Protein AF-A0A377DYB0-F1 (afdb_monomer)

Secondary structure (DSSP, 8-state):
------HHHHHHHHHH-TTTHHHHHHHHHHHHHHHHSTTTT-PPP-PPPSSHHHHHHHHHHHHHHTTT-TTSHHHHHHHHHHHHHIIIIITTTEEE-GGG-EEE---HHHHHHHHHHHHTT-SEEEHHHHHHHHHTTT----HHHHHHHHHHHHHTT-EEEETTSSSEEEEE---

Mean predicted aligned error: 12.71 Å

Organism: Escherichia coli (NCBI:txid562)

Structure (mmCIF, N/CA/C/O backbone):
data_AF-A0A377DYB0-F1
#
_entry.id   AF-A0A377DYB0-F1
#
loop_
_atom_site.group_PDB
_atom_site.id
_atom_site.type_symbol
_atom_site.label_atom_id
_atom_site.label_alt_id
_atom_site.label_comp_id
_atom_site.label_asym_id
_atom_site.label_entity_id
_atom_site.label_seq_id
_atom_site.pdbx_PDB_ins_code
_atom_site.Cartn_x
_atom_site.Cartn_y
_atom_site.Cartn_z
_atom_site.occupancy
_atom_site.B_iso_or_equiv
_atom_site.auth_seq_id
_atom_site.auth_comp_id
_atom_site.auth_asym_id
_atom_site.auth_atom_id
_atom_site.pdbx_PDB_model_num
ATOM 1 N N . MET A 1 1 ? -42.514 -1.236 5.124 1.00 39.09 1 MET A N 1
ATOM 2 C CA . MET A 1 1 ? -41.055 -1.064 4.933 1.00 39.09 1 MET A CA 1
ATOM 3 C C . MET A 1 1 ? -40.571 0.051 5.851 1.00 39.09 1 MET A C 1
ATOM 5 O O . MET A 1 1 ? -41.003 1.180 5.664 1.00 39.09 1 MET A O 1
ATOM 9 N N . ARG A 1 2 ? -39.747 -0.238 6.869 1.00 43.75 2 ARG A N 1
ATOM 10 C CA . ARG A 1 2 ? -39.091 0.819 7.663 1.00 43.75 2 ARG A CA 1
ATOM 11 C C . ARG A 1 2 ? -37.989 1.426 6.791 1.00 43.75 2 ARG A C 1
ATOM 13 O O . ARG A 1 2 ? -37.078 0.703 6.405 1.00 43.75 2 ARG A O 1
ATOM 20 N N . LYS A 1 3 ? -38.099 2.708 6.432 1.00 50.19 3 LYS A N 1
ATOM 21 C CA . LYS A 1 3 ? -36.986 3.438 5.808 1.00 50.19 3 LYS A CA 1
ATOM 22 C C . LYS A 1 3 ? -35.858 3.512 6.836 1.00 50.19 3 LYS A C 1
ATOM 24 O O . LYS A 1 3 ? -36.056 4.066 7.912 1.00 50.19 3 LYS A O 1
ATOM 29 N N . SER A 1 4 ? -34.708 2.932 6.518 1.00 51.69 4 SER A N 1
ATOM 30 C CA . SER A 1 4 ? -33.491 3.108 7.306 1.00 51.69 4 SER A CA 1
ATOM 31 C C . SER A 1 4 ? -33.023 4.552 7.130 1.00 51.69 4 SER A C 1
ATOM 33 O O . SER A 1 4 ? -32.601 4.927 6.037 1.00 51.69 4 SER A O 1
ATOM 35 N N . ALA A 1 5 ? -33.164 5.375 8.167 1.00 66.88 5 ALA A N 1
ATOM 36 C CA . ALA A 1 5 ? -32.626 6.731 8.171 1.00 66.88 5 ALA A CA 1
ATOM 37 C C . ALA A 1 5 ? -31.092 6.681 8.239 1.00 66.88 5 ALA A C 1
ATOM 39 O O . ALA A 1 5 ? -30.521 5.816 8.909 1.00 66.88 5 ALA A O 1
ATOM 40 N N . LEU A 1 6 ? -30.420 7.593 7.532 1.00 79.56 6 LEU A N 1
ATOM 41 C CA . LEU A 1 6 ? -28.964 7.708 7.600 1.00 79.56 6 LEU A CA 1
ATOM 42 C C . LEU A 1 6 ? -28.558 8.214 8.989 1.00 79.56 6 LEU A C 1
ATOM 44 O O . LEU A 1 6 ? -29.237 9.054 9.572 1.00 79.56 6 LEU A O 1
ATOM 48 N N . PHE A 1 7 ? -27.424 7.744 9.509 1.00 72.56 7 PHE A N 1
ATOM 49 C CA . PHE A 1 7 ? -26.979 8.064 10.873 1.00 72.56 7 PHE A CA 1
ATOM 50 C C . PHE A 1 7 ? -26.870 9.576 11.147 1.00 72.56 7 PHE A C 1
ATOM 52 O O . PHE A 1 7 ? -27.236 10.041 12.223 1.00 72.56 7 PHE A O 1
ATOM 59 N N . TRP A 1 8 ? -26.439 10.361 10.154 1.00 74.06 8 TRP A N 1
ATOM 60 C CA . TRP A 1 8 ? -26.362 11.820 10.271 1.00 74.06 8 TRP A CA 1
ATOM 61 C C . TRP A 1 8 ? -27.741 12.498 10.3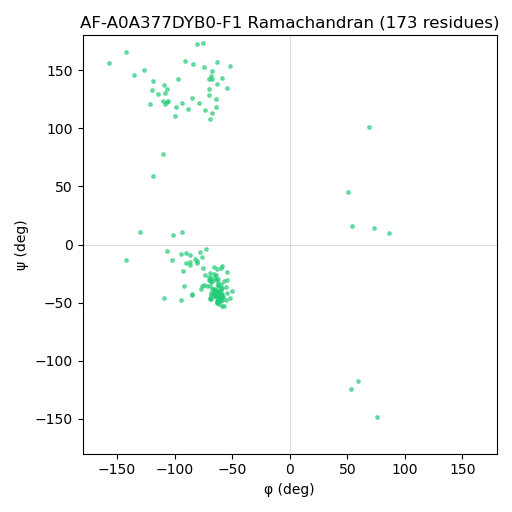09 1.00 74.06 8 TRP A C 1
ATOM 63 O O . TRP A 1 8 ? -27.880 13.527 10.960 1.00 74.06 8 TRP A O 1
ATOM 73 N N . GLN A 1 9 ? -28.757 11.922 9.654 1.00 77.62 9 GLN A N 1
ATOM 74 C CA . GLN A 1 9 ? -30.132 12.436 9.701 1.00 77.62 9 GLN A CA 1
ATOM 75 C C . GLN A 1 9 ? -30.710 12.236 11.098 1.00 77.62 9 GLN A C 1
ATOM 77 O O . GLN A 1 9 ? -31.248 13.169 11.673 1.00 77.62 9 GLN A O 1
ATOM 82 N N . VAL A 1 10 ? -30.474 11.060 11.689 1.00 76.81 10 VAL A N 1
ATOM 83 C CA . VAL A 1 10 ? -30.866 10.772 13.076 1.00 76.81 10 VAL A CA 1
ATOM 84 C C . VAL A 1 10 ? -30.214 11.761 14.046 1.00 76.81 10 VAL A C 1
ATOM 86 O O . VAL A 1 10 ? -30.884 12.270 14.937 1.00 76.81 10 VAL A O 1
ATOM 89 N N . TYR A 1 11 ? -28.930 12.081 13.859 1.00 75.06 11 TYR A N 1
ATOM 90 C CA . TYR A 1 11 ? -28.248 13.082 14.684 1.00 75.06 11 TYR A CA 1
ATOM 91 C C . TYR A 1 11 ? -28.879 14.479 14.559 1.00 75.06 11 TYR A C 1
ATOM 93 O O . TYR A 1 11 ? -29.121 15.136 15.570 1.00 75.06 11 TYR A O 1
ATOM 101 N N . GLN A 1 12 ? -29.182 14.921 13.335 1.00 77.00 12 GLN A N 1
ATOM 102 C CA . GLN A 1 12 ? -29.825 16.217 13.100 1.00 77.00 12 GLN A CA 1
ATOM 103 C C . GLN A 1 12 ? -31.239 16.284 13.680 1.00 77.00 12 GLN A C 1
ATOM 105 O O . GLN A 1 12 ? -31.585 17.277 14.318 1.00 77.00 12 GLN A O 1
ATOM 110 N N . ASP A 1 13 ? -32.020 15.215 13.528 1.00 77.62 13 ASP A N 1
ATOM 111 C CA . ASP A 1 13 ? -33.358 15.119 14.104 1.00 77.62 13 ASP A CA 1
ATOM 112 C C . ASP A 1 13 ? -33.290 15.225 15.636 1.00 77.62 13 ASP A C 1
ATOM 114 O O . ASP A 1 13 ? -34.068 15.956 16.244 1.00 77.62 13 ASP A O 1
ATOM 118 N N . CYS A 1 14 ? -32.309 14.580 16.277 1.00 71.50 14 CYS A N 1
ATOM 119 C CA . CYS A 1 14 ? -32.114 14.672 17.726 1.00 71.50 14 CYS A CA 1
ATOM 120 C C . CYS A 1 14 ? -31.746 16.081 18.217 1.00 71.50 14 CYS A C 1
ATOM 122 O O . CYS A 1 14 ? -32.114 16.435 19.335 1.00 71.50 14 CYS A O 1
ATOM 124 N N . LEU A 1 15 ? -31.057 16.893 17.410 1.00 70.62 15 LEU A N 1
ATOM 125 C CA . LEU A 1 15 ? -30.758 18.291 17.749 1.00 70.62 15 LEU A CA 1
ATOM 126 C C . LEU A 1 15 ? -31.991 19.204 17.631 1.00 70.62 15 LEU A C 1
ATOM 128 O O . LEU A 1 15 ? -32.060 20.222 18.317 1.00 70.62 15 LEU A O 1
ATOM 132 N N . GLY A 1 16 ? -32.964 18.842 16.788 1.00 68.38 16 GLY A N 1
ATOM 133 C CA . GLY A 1 16 ? -34.196 19.609 16.576 1.00 68.38 16 GLY A CA 1
ATOM 134 C C . GLY A 1 16 ? -35.227 19.500 17.707 1.00 68.38 16 GLY A C 1
ATOM 135 O O . GLY A 1 16 ? -36.074 20.381 17.839 1.00 68.38 16 GLY A O 1
ATOM 136 N N . TYR A 1 17 ? -35.151 18.462 18.549 1.00 64.56 17 TYR A N 1
ATOM 137 C CA . TYR A 1 17 ? -36.092 18.215 19.649 1.00 64.56 17 TYR A CA 1
ATOM 138 C C . TYR A 1 17 ? -35.433 18.429 21.025 1.00 64.56 17 TYR A C 1
ATOM 140 O O . TYR A 1 17 ? -35.097 17.473 21.731 1.00 64.56 17 TYR A O 1
ATOM 148 N N . SER A 1 18 ? -35.278 19.695 21.424 1.00 57.69 18 SER A N 1
ATOM 149 C CA . SER A 1 18 ? -34.612 20.121 22.670 1.00 57.69 18 SER A CA 1
ATOM 150 C C . SER A 1 18 ? -35.170 19.489 23.957 1.00 57.69 18 SER A C 1
ATOM 152 O O . SER A 1 18 ? -34.405 19.247 24.888 1.00 57.69 18 SER A O 1
ATOM 154 N N . ASP A 1 19 ? -36.464 19.157 23.999 1.00 60.59 19 ASP A N 1
ATOM 155 C CA . ASP A 1 19 ? -37.141 18.599 25.185 1.00 60.59 19 ASP A CA 1
ATOM 156 C C . ASP A 1 19 ? -36.903 17.084 25.382 1.00 60.59 19 ASP A C 1
ATOM 158 O O . ASP A 1 19 ? -37.141 16.517 26.448 1.00 60.59 19 ASP A O 1
ATOM 162 N N . THR A 1 20 ? -36.382 16.398 24.359 1.00 64.12 20 THR A N 1
ATOM 163 C CA . THR A 1 20 ? -36.102 14.948 24.392 1.00 64.12 20 THR A CA 1
ATOM 164 C C . THR A 1 20 ? -34.621 14.599 24.484 1.00 64.12 20 THR A C 1
ATOM 166 O O . THR A 1 20 ? -34.286 13.428 24.681 1.00 64.12 20 THR A O 1
ATOM 169 N N . SER A 1 21 ? -33.729 15.589 24.412 1.00 67.44 21 SER A N 1
ATOM 170 C CA . SER A 1 21 ? -32.274 15.395 24.354 1.00 67.44 21 SER A CA 1
ATOM 171 C C . SER A 1 21 ? -31.722 14.544 25.501 1.00 67.44 21 SER A C 1
ATOM 173 O O . SER A 1 21 ? -30.926 13.637 25.264 1.00 67.44 21 SER A O 1
ATOM 175 N N . ASN A 1 22 ? -32.201 14.750 26.734 1.00 76.31 22 ASN A N 1
ATOM 176 C CA . ASN A 1 22 ? -31.761 13.969 27.900 1.00 76.31 22 ASN A CA 1
ATOM 177 C C . ASN A 1 22 ? -32.234 12.509 27.857 1.00 76.31 22 ASN A C 1
ATOM 179 O O . ASN A 1 22 ? -31.510 11.603 28.270 1.00 76.31 22 ASN A O 1
ATOM 183 N N . ARG A 1 23 ? -33.440 12.254 27.335 1.00 82.25 23 ARG A N 1
ATOM 184 C CA . ARG A 1 23 ? -33.955 10.889 27.170 1.00 82.25 23 ARG A CA 1
ATOM 185 C C . ARG A 1 23 ? -33.171 10.149 26.091 1.00 82.25 23 ARG A C 1
ATOM 187 O O . ARG A 1 23 ? -32.744 9.024 26.322 1.00 82.25 23 ARG A O 1
ATOM 194 N N . VAL A 1 24 ? -32.948 10.793 24.946 1.00 81.75 24 VAL A N 1
ATOM 195 C CA . VAL A 1 24 ? -32.181 10.220 23.832 1.00 81.75 24 VAL A CA 1
ATOM 196 C C . VAL A 1 24 ? -30.742 9.929 24.255 1.00 81.75 24 VAL A C 1
ATOM 198 O O . VAL A 1 24 ? -30.241 8.845 23.974 1.00 81.75 24 VAL A O 1
ATOM 201 N N . LEU A 1 25 ? -30.099 10.845 24.988 1.00 84.94 25 LEU A N 1
ATOM 202 C CA . LEU A 1 25 ? -28.754 10.636 25.522 1.00 84.94 25 LEU A CA 1
ATOM 203 C C . LEU A 1 25 ? -28.686 9.407 26.438 1.00 84.94 25 LEU A C 1
ATOM 205 O O . LEU A 1 25 ? -27.769 8.597 26.314 1.00 84.94 25 LEU A O 1
ATOM 209 N N . ASN A 1 26 ? -29.663 9.238 27.332 1.00 86.62 26 ASN A N 1
ATOM 210 C CA . ASN A 1 26 ? -29.714 8.083 28.229 1.00 86.62 26 ASN A CA 1
ATOM 211 C C . ASN A 1 26 ? -29.917 6.761 27.477 1.00 86.62 26 ASN A C 1
ATOM 213 O O . ASN A 1 26 ? -29.206 5.796 27.751 1.00 86.62 26 ASN A O 1
ATOM 217 N N . GLU A 1 27 ? -30.834 6.718 26.508 1.00 87.19 27 GLU A N 1
ATOM 218 C CA . GLU A 1 27 ? -31.049 5.540 25.655 1.00 87.19 27 GLU A CA 1
ATOM 219 C C . GLU A 1 27 ? -29.796 5.192 24.841 1.00 87.19 27 GLU A C 1
ATOM 221 O O . GLU A 1 27 ? -29.394 4.030 24.768 1.00 87.19 27 GLU A O 1
ATOM 226 N N . LEU A 1 28 ? -29.128 6.202 24.280 1.00 86.38 28 LEU A N 1
ATOM 227 C CA . LEU A 1 28 ? -27.908 6.021 23.502 1.00 86.38 28 LEU A CA 1
ATOM 228 C C . LEU A 1 28 ? -26.756 5.514 24.376 1.00 86.38 28 LEU A C 1
ATOM 230 O O . LEU A 1 28 ? -26.079 4.559 24.005 1.00 86.38 28 LEU A O 1
ATOM 234 N N . ASN A 1 29 ? -26.579 6.086 25.569 1.00 89.38 29 ASN A N 1
ATOM 235 C CA . ASN A 1 29 ? -25.612 5.601 26.549 1.00 89.38 29 ASN A CA 1
ATOM 236 C C . ASN A 1 29 ? -25.910 4.149 26.955 1.00 89.38 29 ASN A C 1
ATOM 238 O O . ASN A 1 29 ? -24.992 3.336 26.996 1.00 89.38 29 ASN A O 1
ATOM 242 N N . ASN A 1 30 ? -27.172 3.789 27.208 1.00 90.19 30 ASN A N 1
ATOM 243 C CA . ASN A 1 30 ? 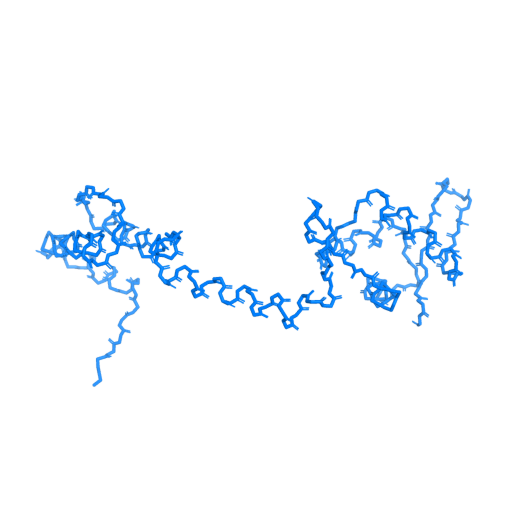-27.560 2.406 27.518 1.00 90.19 30 ASN A CA 1
ATOM 244 C C . ASN A 1 30 ? -27.219 1.447 26.377 1.00 90.19 30 ASN A C 1
ATOM 246 O O . ASN A 1 30 ? -26.660 0.375 26.612 1.00 90.19 30 ASN A O 1
ATOM 250 N N . TYR A 1 31 ? -27.524 1.847 25.143 1.00 89.06 31 TYR A N 1
ATOM 251 C CA . TYR A 1 31 ? -27.177 1.074 23.962 1.00 89.06 31 TYR A CA 1
ATOM 252 C C . TYR A 1 31 ? -25.662 0.893 23.836 1.00 89.06 31 TYR A C 1
ATOM 254 O O . TYR A 1 31 ? -25.214 -0.230 23.632 1.00 89.06 31 TYR A O 1
ATOM 262 N N . ILE A 1 32 ? -24.868 1.956 24.011 1.00 88.50 32 ILE A N 1
ATOM 263 C CA . ILE A 1 32 ? -23.400 1.888 23.947 1.00 88.50 32 ILE A CA 1
ATOM 264 C C . ILE A 1 32 ? -22.855 0.935 25.015 1.00 88.50 32 ILE A C 1
ATOM 266 O O . ILE A 1 32 ? -22.040 0.081 24.684 1.00 88.50 32 ILE A O 1
ATOM 270 N N . GLN A 1 33 ? -23.331 1.023 26.262 1.00 89.38 33 GLN A N 1
ATOM 271 C CA . GLN A 1 33 ? -22.897 0.135 27.350 1.00 89.38 33 GLN A CA 1
ATOM 272 C C . GLN A 1 33 ? -23.221 -1.335 27.056 1.00 89.38 33 GLN A C 1
ATOM 274 O O . GLN A 1 33 ? -22.381 -2.217 27.232 1.00 89.38 33 GLN A O 1
ATOM 279 N N . LYS A 1 34 ? -24.419 -1.608 26.530 1.00 88.56 34 LYS A N 1
ATOM 280 C CA . LYS A 1 34 ? -24.788 -2.956 26.089 1.00 88.56 34 LYS A CA 1
ATOM 281 C C . LYS A 1 34 ? -23.923 -3.423 24.915 1.00 88.56 34 LYS A C 1
ATOM 283 O O . LYS A 1 34 ? -23.463 -4.560 24.907 1.00 88.56 34 LYS A O 1
ATOM 288 N N . PHE A 1 35 ? -23.661 -2.536 23.959 1.00 85.69 35 PHE A N 1
ATOM 289 C CA . PHE A 1 35 ? -22.871 -2.819 22.767 1.00 85.69 35 PHE A CA 1
ATOM 290 C C . PHE A 1 35 ? -21.411 -3.154 23.095 1.00 85.69 35 PHE A C 1
ATOM 292 O O . PHE A 1 35 ? -20.847 -4.046 22.469 1.00 85.69 35 PHE A O 1
ATOM 299 N N . ILE A 1 36 ? -20.792 -2.472 24.067 1.00 86.69 36 ILE A N 1
ATOM 300 C CA . ILE A 1 36 ? -19.405 -2.750 24.480 1.00 86.69 36 ILE A CA 1
ATOM 301 C C . ILE A 1 36 ? -19.278 -3.945 25.429 1.00 86.69 36 ILE A C 1
ATOM 303 O O . ILE A 1 36 ? -18.176 -4.465 25.594 1.00 86.69 36 ILE A O 1
ATOM 307 N N . SER A 1 37 ? -20.385 -4.386 26.032 1.00 83.38 37 SER A N 1
ATOM 308 C CA . SER A 1 37 ? -20.398 -5.447 27.040 1.00 83.38 37 SER A CA 1
ATOM 309 C C . SER A 1 37 ? -19.672 -6.721 26.591 1.00 83.38 37 SER A C 1
ATOM 311 O O . SER A 1 37 ? -19.604 -7.058 25.402 1.00 83.38 37 SER A O 1
ATOM 313 N N . LYS A 1 38 ? -19.170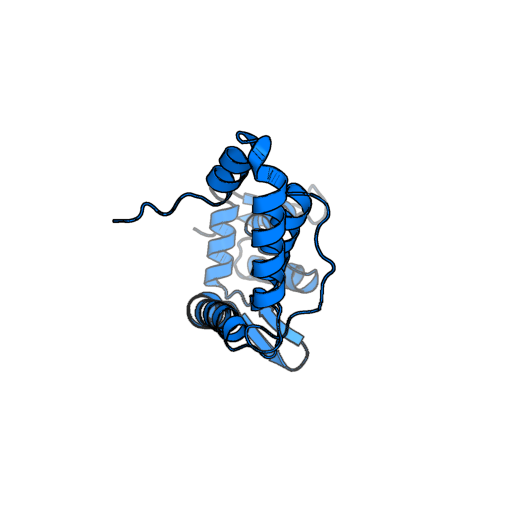 -7.479 27.573 1.00 72.56 38 LYS A N 1
ATOM 314 C CA . LYS A 1 38 ? -18.522 -8.781 27.348 1.00 72.56 38 LYS A CA 1
ATOM 315 C C . LYS A 1 38 ? -19.405 -9.787 26.616 1.00 72.56 38 LYS A C 1
ATOM 317 O O . LYS A 1 38 ? -18.888 -10.616 25.878 1.00 72.56 38 LYS A O 1
ATOM 322 N N . GLU A 1 39 ? -20.715 -9.707 26.820 1.00 71.69 39 GLU A N 1
ATOM 323 C CA . GLU A 1 39 ? -21.689 -10.612 26.208 1.00 71.69 39 GLU A CA 1
ATOM 324 C C . GLU A 1 39 ? -21.861 -10.339 24.711 1.00 71.69 39 GLU A C 1
ATOM 326 O O . GLU A 1 39 ? -22.026 -11.274 23.930 1.00 71.69 39 GLU A O 1
ATOM 331 N N . GLU A 1 40 ? -21.788 -9.072 24.287 1.00 72.25 40 GLU A N 1
ATOM 332 C CA . GLU A 1 40 ? -21.944 -8.724 22.876 1.00 72.25 40 GLU A CA 1
ATOM 333 C C . GLU A 1 40 ? -20.618 -8.616 22.116 1.00 72.25 40 GLU A C 1
ATOM 335 O O . GLU A 1 40 ? -20.524 -9.129 20.991 1.00 72.25 40 GLU A O 1
ATOM 340 N N . ARG A 1 41 ? -19.617 -7.902 22.651 1.00 73.44 41 ARG A N 1
ATOM 341 C CA . ARG A 1 41 ? -18.417 -7.515 21.879 1.00 73.44 41 ARG A CA 1
ATOM 342 C C . ARG A 1 41 ? -17.086 -7.542 22.633 1.00 73.44 41 ARG A C 1
ATOM 344 O O . ARG A 1 41 ? -16.070 -7.492 21.943 1.00 73.44 41 ARG A O 1
ATOM 351 N N . ASP A 1 42 ? -17.071 -7.638 23.967 1.00 79.81 42 ASP A N 1
ATOM 352 C CA . ASP A 1 42 ? -15.835 -7.625 24.788 1.00 79.81 42 ASP A CA 1
ATOM 353 C C . ASP A 1 42 ? -14.926 -6.429 24.435 1.00 79.81 42 ASP A C 1
ATOM 355 O O . ASP A 1 42 ? -13.724 -6.575 24.206 1.00 79.81 42 ASP A O 1
ATOM 359 N N . LEU A 1 43 ? -15.528 -5.239 24.309 1.00 81.69 43 LEU A N 1
ATOM 360 C CA . LEU A 1 43 ? -14.812 -3.994 24.023 1.00 81.69 43 LEU A CA 1
ATOM 361 C C . LEU A 1 43 ? -14.408 -3.291 25.329 1.00 81.69 43 LEU A C 1
ATOM 363 O O . LEU A 1 43 ? -15.024 -3.536 26.367 1.00 81.69 43 LEU A O 1
ATOM 367 N N . PRO A 1 44 ? -13.385 -2.411 25.301 1.00 83.06 44 PRO A N 1
ATOM 368 C CA . PRO A 1 44 ? -12.990 -1.645 26.478 1.00 83.06 44 PRO A CA 1
ATOM 369 C C . PRO A 1 44 ? -14.168 -0.863 27.060 1.00 83.06 44 PRO A C 1
ATOM 371 O O . PRO A 1 44 ? -14.913 -0.212 26.320 1.00 83.06 44 PRO A O 1
ATOM 374 N N . GLU A 1 45 ? -14.309 -0.918 28.384 1.00 82.94 45 GLU A N 1
ATOM 375 C CA . GLU A 1 45 ? -15.304 -0.126 29.099 1.00 82.94 45 GLU A CA 1
ATOM 376 C C . GLU A 1 45 ? -15.077 1.364 28.846 1.00 82.94 45 GLU A C 1
ATOM 378 O O . GLU A 1 45 ? -13.945 1.837 28.712 1.00 82.94 45 GLU A O 1
ATOM 383 N N . ARG A 1 46 ? -16.178 2.105 28.750 1.00 83.31 46 ARG A N 1
ATOM 384 C CA . ARG A 1 46 ? -16.157 3.549 28.551 1.00 83.31 46 ARG A CA 1
ATOM 385 C C . ARG A 1 46 ? -17.153 4.206 29.472 1.00 83.31 46 ARG A C 1
ATOM 387 O O . ARG A 1 46 ? -18.245 3.678 29.681 1.00 83.31 46 ARG A O 1
ATOM 394 N N . ASP A 1 47 ? -16.807 5.399 29.925 1.00 87.44 47 ASP A N 1
ATOM 395 C CA . ASP A 1 47 ? -17.734 6.232 30.668 1.00 87.44 47 ASP A CA 1
ATOM 396 C C . ASP A 1 47 ? -18.933 6.629 29.800 1.00 87.44 47 ASP A C 1
ATOM 398 O O . ASP A 1 47 ? -18.899 6.605 28.562 1.00 87.44 47 ASP A O 1
ATOM 402 N N . ARG A 1 48 ? -20.034 6.968 30.471 1.00 88.12 48 ARG A N 1
ATOM 403 C CA . ARG A 1 48 ? -21.218 7.518 29.811 1.00 88.12 48 ARG A CA 1
ATOM 404 C C . ARG A 1 48 ? -20.917 8.926 29.314 1.00 88.12 48 ARG A C 1
ATOM 406 O O . ARG A 1 48 ? -20.404 9.754 30.063 1.00 88.12 48 ARG A O 1
ATOM 413 N N . ALA A 1 49 ? -21.302 9.208 28.077 1.00 87.75 49 ALA A N 1
ATOM 414 C CA . ALA A 1 49 ? -21.171 10.535 27.504 1.00 87.75 49 ALA A CA 1
ATOM 415 C C . ALA A 1 49 ? -22.106 11.535 28.201 1.00 87.75 49 ALA A C 1
ATOM 417 O O . ALA A 1 49 ? -23.244 11.206 28.553 1.00 87.75 49 ALA A O 1
ATOM 418 N N . THR A 1 50 ? -21.623 12.766 28.373 1.00 86.06 50 THR A N 1
ATOM 419 C CA . THR A 1 50 ? -22.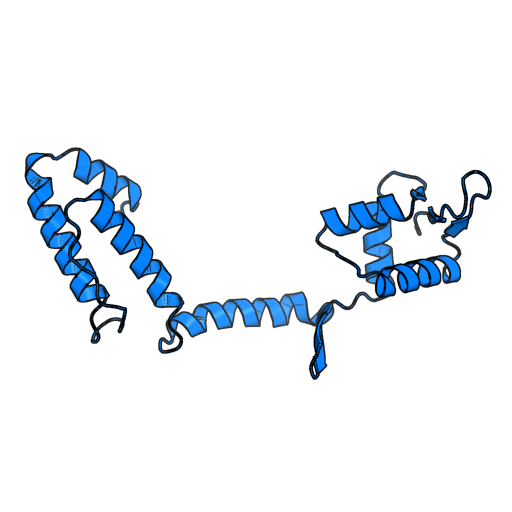332 13.863 29.053 1.00 86.06 50 THR A CA 1
ATOM 420 C C . THR A 1 50 ? -23.246 14.657 28.122 1.00 86.06 50 THR A C 1
ATOM 422 O O . THR A 1 50 ? -24.145 15.352 28.587 1.00 86.06 50 THR A O 1
ATOM 425 N N . ASN A 1 51 ? -23.043 14.545 26.809 1.00 85.94 51 ASN A N 1
ATOM 426 C CA . ASN A 1 51 ? -23.847 15.193 25.781 1.00 85.94 51 ASN A CA 1
ATOM 427 C C . ASN A 1 51 ? -24.041 14.261 24.571 1.00 85.94 51 ASN A C 1
ATOM 429 O O . ASN A 1 51 ? -23.364 13.240 24.427 1.00 85.94 51 ASN A O 1
ATOM 433 N N . LEU A 1 52 ? -24.999 14.610 23.705 1.00 83.50 52 LEU A N 1
ATOM 434 C CA . LEU A 1 52 ? -25.337 13.812 22.523 1.00 83.50 52 LEU A CA 1
ATOM 435 C C . LEU A 1 52 ? -24.166 13.699 21.545 1.00 83.50 52 LEU A C 1
ATOM 437 O O . LEU A 1 52 ? -23.928 12.619 21.018 1.00 83.50 52 LEU A O 1
ATOM 441 N N . GLU A 1 53 ? -23.426 14.779 21.308 1.00 83.88 53 GLU A N 1
ATOM 442 C CA . GLU A 1 53 ? -22.313 14.770 20.358 1.00 83.88 53 GLU A CA 1
ATOM 443 C C . GLU A 1 53 ? -21.253 13.728 20.745 1.00 83.88 53 GLU A C 1
ATOM 445 O O . GLU A 1 53 ? -20.860 12.897 19.921 1.00 83.88 53 GLU A O 1
ATOM 450 N N . ASP A 1 54 ? -20.852 13.712 22.014 1.00 86.75 54 ASP A N 1
ATOM 451 C CA . ASP A 1 54 ? -19.880 12.760 22.544 1.00 86.75 54 ASP A CA 1
ATOM 452 C C . ASP A 1 54 ? -20.417 11.330 22.511 1.00 86.75 54 ASP A C 1
ATOM 454 O O . ASP A 1 54 ? -19.689 10.412 22.136 1.00 86.75 54 ASP A O 1
ATOM 458 N N . ALA A 1 55 ? -21.706 11.132 22.799 1.00 87.00 55 ALA A N 1
ATOM 459 C CA . ALA A 1 55 ? -22.337 9.819 22.712 1.00 87.00 55 ALA A CA 1
ATOM 460 C C . ALA A 1 55 ? -22.327 9.276 21.270 1.00 87.00 55 ALA A C 1
ATOM 462 O O . ALA A 1 55 ? -22.014 8.108 21.037 1.00 87.00 55 ALA A O 1
ATOM 463 N N . PHE A 1 56 ? -22.609 10.125 20.278 1.00 85.12 56 PHE A N 1
ATOM 464 C CA . PHE A 1 56 ? -22.563 9.752 18.862 1.00 85.12 56 PHE A CA 1
ATOM 465 C C . PHE A 1 56 ? -21.130 9.472 18.384 1.00 85.12 56 PHE A C 1
ATOM 467 O O . PHE A 1 56 ? -20.900 8.479 17.685 1.00 85.12 56 PHE A O 1
ATOM 474 N N . LYS A 1 57 ? -20.149 10.290 18.791 1.00 88.50 57 LYS A N 1
ATOM 475 C CA . LYS A 1 57 ? -18.721 10.037 18.519 1.00 88.50 57 LYS A CA 1
ATOM 476 C C . LYS A 1 57 ? -18.262 8.721 19.138 1.00 88.50 57 LYS A C 1
ATOM 478 O O . LYS A 1 57 ? -17.584 7.929 18.483 1.00 88.50 57 LYS A O 1
ATOM 483 N N . GLN A 1 58 ? -18.665 8.464 20.378 1.00 89.06 58 GLN A N 1
ATOM 484 C CA . GLN A 1 58 ? -18.357 7.233 21.090 1.00 89.06 58 GLN A CA 1
ATOM 485 C C . GLN A 1 58 ? -18.969 6.025 20.385 1.00 89.06 58 GLN A C 1
ATOM 487 O O . GLN A 1 58 ? -18.255 5.051 20.161 1.00 89.06 58 GLN A O 1
ATOM 492 N N . LEU A 1 59 ? -20.234 6.106 19.960 1.00 88.81 59 LEU A N 1
ATOM 493 C CA . LEU A 1 59 ? -20.884 5.058 19.177 1.00 88.81 59 LEU A CA 1
ATOM 494 C C . LEU A 1 59 ? -20.122 4.761 17.875 1.00 88.81 59 LEU A C 1
ATOM 496 O O . LEU A 1 59 ? -19.883 3.596 17.559 1.00 88.81 59 LEU A O 1
ATOM 500 N N . LEU A 1 60 ? -19.700 5.792 17.138 1.00 87.25 60 LEU A N 1
ATOM 501 C CA . LEU A 1 60 ? -18.922 5.612 15.909 1.00 87.25 60 LEU A CA 1
ATOM 502 C C . LEU A 1 60 ? -17.573 4.931 16.188 1.00 87.25 60 LEU A C 1
ATOM 504 O O . LEU A 1 60 ? -17.197 3.991 15.491 1.00 87.25 60 LEU A O 1
ATOM 508 N N . SER A 1 61 ? -16.877 5.369 17.238 1.00 88.00 61 SER A N 1
ATOM 509 C CA . SER A 1 61 ? -15.597 4.806 17.681 1.00 88.00 61 SER A CA 1
ATOM 510 C C . SER A 1 61 ? -15.730 3.317 18.011 1.00 88.00 61 SER A C 1
ATOM 512 O O . SER A 1 61 ? -15.032 2.491 17.421 1.00 88.00 61 SER A O 1
ATOM 514 N N . VAL A 1 62 ? -16.685 2.942 18.872 1.00 87.44 62 VAL A N 1
ATOM 515 C CA . VAL A 1 62 ? -16.885 1.532 19.260 1.00 87.44 62 VAL A CA 1
ATOM 516 C C . VAL A 1 62 ? -17.382 0.678 18.087 1.00 87.44 62 VAL A C 1
ATOM 518 O O . VAL A 1 62 ? -17.028 -0.498 17.976 1.00 87.44 62 VAL A O 1
ATOM 521 N N . ALA A 1 63 ? -18.147 1.266 17.159 1.00 85.06 63 ALA A N 1
ATOM 522 C CA . ALA A 1 63 ? -18.601 0.593 15.946 1.00 85.06 63 ALA A CA 1
ATOM 523 C C . ALA A 1 63 ? -17.468 0.314 14.946 1.00 85.06 63 ALA A C 1
ATOM 525 O O . ALA A 1 63 ? -17.587 -0.621 14.156 1.00 85.06 63 ALA A O 1
ATOM 526 N N . VAL A 1 64 ? -16.373 1.072 14.964 1.00 83.19 64 VAL A N 1
ATOM 527 C CA . VAL A 1 64 ? -15.171 0.754 14.177 1.00 83.19 64 VAL A CA 1
ATOM 528 C C . VAL A 1 64 ? -14.284 -0.239 14.935 1.00 83.19 64 VAL A C 1
ATOM 530 O O . VAL A 1 64 ? -13.809 -1.219 14.357 1.00 83.19 64 VAL A O 1
ATOM 533 N N . GLU A 1 65 ? -14.109 -0.044 16.241 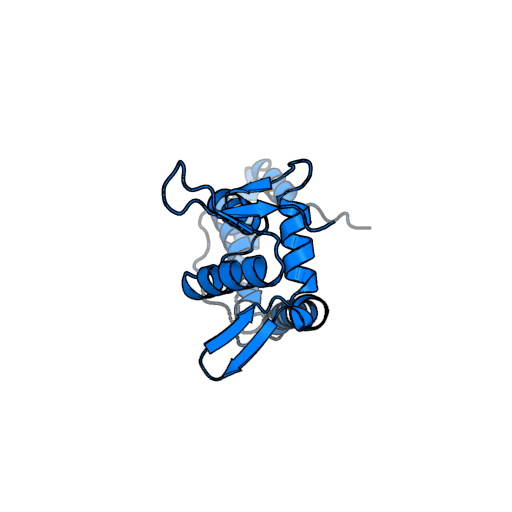1.00 83.50 65 GLU A N 1
ATOM 534 C CA . GLU A 1 65 ? -13.238 -0.869 17.093 1.00 83.50 65 GLU A CA 1
ATOM 535 C C . GLU A 1 65 ? -13.665 -2.336 17.183 1.00 83.50 65 GLU A C 1
ATOM 537 O O . GLU A 1 65 ? -12.805 -3.216 17.268 1.00 83.50 65 GLU A O 1
ATOM 542 N N . GLN A 1 66 ? -14.962 -2.640 17.054 1.00 80.75 66 GLN A N 1
ATOM 543 C CA . GLN A 1 66 ? -15.453 -4.027 17.001 1.00 80.75 66 GLN A CA 1
ATOM 544 C C . GLN A 1 66 ? -14.778 -4.889 15.912 1.00 80.75 66 GLN A C 1
ATOM 546 O O . GLN A 1 66 ? -14.765 -6.118 16.016 1.00 80.75 66 GLN A O 1
ATOM 551 N N . PHE A 1 67 ? -14.228 -4.260 14.865 1.00 75.44 67 PHE A N 1
ATOM 552 C CA . PHE A 1 67 ? -13.528 -4.925 13.762 1.00 75.44 67 PHE A CA 1
ATOM 553 C C . PHE A 1 67 ? -12.005 -4.993 13.950 1.00 75.44 67 PHE A C 1
ATOM 555 O O . PHE A 1 67 ? -11.326 -5.658 13.168 1.00 75.44 67 PHE A O 1
ATOM 562 N N . GLN A 1 68 ? -11.460 -4.315 14.962 1.00 71.12 68 GLN A N 1
ATOM 563 C CA . GLN A 1 68 ? -10.021 -4.265 15.248 1.00 71.12 68 GLN A CA 1
ATOM 564 C C . GLN A 1 68 ? -9.584 -5.347 16.249 1.00 71.12 68 GLN A C 1
ATOM 566 O O . GLN A 1 68 ? -8.417 -5.744 16.276 1.00 71.12 68 GLN A O 1
ATOM 571 N N . GLY A 1 69 ? -10.513 -5.857 17.063 1.00 65.31 69 GLY A N 1
ATOM 572 C CA . GLY A 1 69 ? -10.234 -6.878 18.070 1.00 65.31 69 GLY A CA 1
ATOM 573 C C . GLY A 1 69 ? -9.764 -8.206 17.467 1.00 65.31 69 GLY A C 1
ATOM 574 O O . GLY A 1 69 ? -10.456 -8.826 16.665 1.00 65.31 69 GLY A O 1
ATOM 575 N N . LYS A 1 70 ? -8.603 -8.711 17.909 1.00 57.41 70 LYS A N 1
ATOM 576 C CA . LYS A 1 70 ? -8.048 -10.006 17.451 1.00 57.41 70 LYS A CA 1
ATOM 577 C C . LYS A 1 70 ? -8.919 -11.218 17.814 1.00 57.41 70 LYS A C 1
ATOM 579 O O . LYS A 1 70 ? -8.764 -12.263 17.187 1.00 57.41 70 LYS A O 1
ATOM 584 N N . LYS A 1 71 ? -9.796 -11.076 18.814 1.00 57.97 71 LYS A N 1
ATOM 585 C CA . LYS A 1 71 ? -10.640 -12.144 19.370 1.00 57.97 71 LYS A CA 1
ATOM 586 C C . LYS A 1 71 ? -11.966 -12.351 18.633 1.00 57.97 71 LYS A C 1
ATOM 588 O O . LYS A 1 71 ? -12.607 -13.369 18.857 1.00 57.97 71 LYS A O 1
ATOM 593 N N . THR A 1 72 ? -12.396 -11.417 17.782 1.00 60.22 72 THR A N 1
ATOM 594 C CA . THR A 1 72 ? -13.696 -11.523 17.108 1.00 60.22 72 THR A CA 1
ATOM 595 C C . THR A 1 72 ? -13.539 -12.102 15.701 1.00 60.22 72 THR A C 1
ATOM 597 O O . THR A 1 72 ? -12.613 -11.762 14.960 1.00 60.22 72 THR A O 1
ATOM 600 N N . GLU A 1 73 ? -14.492 -12.937 15.275 1.00 62.69 73 GLU A N 1
ATOM 601 C CA . GLU A 1 73 ? -14.600 -13.398 13.878 1.00 62.69 73 GLU A CA 1
ATOM 602 C C . GLU A 1 73 ? -14.770 -12.226 12.892 1.00 62.69 73 GLU A C 1
ATOM 604 O O . GLU A 1 73 ? -14.480 -12.335 11.704 1.00 62.69 73 GLU A O 1
ATOM 609 N N . ARG A 1 74 ? -15.171 -11.051 13.387 1.00 65.94 74 ARG A N 1
ATOM 610 C CA . ARG A 1 74 ? -15.372 -9.831 12.594 1.00 65.94 74 ARG A CA 1
ATOM 611 C C . ARG A 1 74 ? -14.070 -9.274 12.035 1.00 65.94 74 ARG A C 1
ATOM 613 O O . ARG A 1 74 ? -14.036 -8.874 10.874 1.00 65.94 74 ARG A O 1
ATOM 620 N N . ALA A 1 75 ? -12.979 -9.334 12.799 1.00 65.00 75 ALA A N 1
ATOM 621 C CA . ALA A 1 75 ? -11.654 -9.023 12.267 1.00 65.00 75 ALA A CA 1
ATOM 622 C C . ALA A 1 75 ? -11.229 -10.021 11.172 1.00 65.00 75 ALA A C 1
ATOM 624 O O . ALA A 1 75 ? -10.458 -9.672 10.275 1.00 65.00 75 ALA A O 1
ATOM 625 N N . ALA A 1 76 ? -11.748 -11.257 11.199 1.00 68.50 76 ALA A N 1
ATOM 626 C CA . ALA A 1 76 ? -11.488 -12.240 10.151 1.00 68.50 76 ALA A CA 1
ATOM 627 C C . ALA A 1 76 ? -12.144 -11.863 8.816 1.00 68.50 76 ALA A C 1
ATOM 629 O O . ALA A 1 76 ? -11.575 -12.180 7.777 1.00 68.50 76 ALA A O 1
ATOM 630 N N . VAL A 1 77 ? -13.265 -11.132 8.820 1.00 74.38 77 VAL A N 1
ATOM 631 C CA . VAL A 1 77 ? -13.893 -10.619 7.589 1.00 74.38 77 VAL A CA 1
ATOM 632 C C . VAL A 1 77 ? -12.959 -9.642 6.875 1.00 74.38 77 VAL A C 1
ATOM 634 O O . VAL A 1 77 ? -12.672 -9.832 5.696 1.00 74.38 77 VAL A O 1
ATOM 637 N N . ASN A 1 78 ? -12.403 -8.660 7.593 1.00 73.81 78 ASN A N 1
ATOM 638 C CA . ASN A 1 78 ? -11.427 -7.725 7.019 1.00 73.81 78 ASN A CA 1
ATOM 639 C C . ASN A 1 78 ? -10.191 -8.457 6.489 1.00 73.81 78 ASN A C 1
ATOM 641 O O . ASN A 1 78 ? -9.748 -8.198 5.371 1.00 73.81 78 ASN A O 1
ATOM 645 N N . ARG A 1 79 ? -9.671 -9.427 7.254 1.00 77.00 79 ARG A N 1
ATOM 646 C CA . ARG A 1 79 ? -8.565 -10.277 6.789 1.00 77.00 79 ARG A CA 1
ATOM 647 C C . ARG A 1 79 ? -8.932 -11.059 5.532 1.00 77.00 79 ARG A C 1
ATOM 649 O O . ARG A 1 79 ? -8.099 -11.174 4.648 1.00 77.00 79 ARG A O 1
ATOM 656 N N . LYS A 1 80 ? -10.162 -11.567 5.424 1.00 83.62 80 LYS A N 1
ATOM 657 C CA . LYS A 1 80 ? -10.625 -12.312 4.249 1.00 83.62 80 LYS A CA 1
ATOM 658 C C . LYS A 1 80 ? -10.644 -11.432 3.003 1.00 83.62 80 LYS A C 1
ATOM 660 O O . LYS A 1 80 ? -10.155 -11.870 1.974 1.00 83.62 80 LYS A O 1
ATOM 665 N N . TYR A 1 81 ? -11.125 -10.193 3.110 1.00 82.94 81 TYR A N 1
ATOM 666 C CA . TYR A 1 81 ? -11.072 -9.237 1.999 1.00 82.94 81 TYR A CA 1
ATOM 667 C C . TYR A 1 81 ? -9.641 -8.914 1.572 1.00 82.94 81 TYR A C 1
ATOM 669 O O . TYR A 1 81 ? -9.345 -8.927 0.380 1.00 82.94 81 TYR A O 1
ATOM 677 N N . ILE A 1 82 ? -8.753 -8.656 2.536 1.00 82.69 82 ILE A N 1
ATOM 678 C CA . ILE A 1 82 ? -7.339 -8.382 2.250 1.00 82.69 82 ILE A CA 1
ATOM 679 C C . ILE A 1 82 ? -6.695 -9.596 1.578 1.00 82.69 82 ILE A C 1
ATOM 681 O O . ILE A 1 82 ? -6.068 -9.447 0.538 1.00 82.69 82 ILE A O 1
ATOM 685 N N . ASN A 1 83 ? -6.898 -10.795 2.124 1.00 84.75 83 ASN A N 1
ATOM 686 C CA . ASN A 1 83 ? -6.346 -12.028 1.573 1.00 84.75 83 ASN A CA 1
ATOM 687 C C . ASN A 1 83 ? -6.875 -12.311 0.163 1.00 84.75 83 ASN A C 1
ATOM 689 O O . ASN A 1 83 ? -6.105 -12.728 -0.694 1.00 84.75 83 ASN A O 1
ATOM 693 N N . GLU A 1 84 ? -8.165 -12.073 -0.090 1.00 87.50 84 GLU A N 1
ATOM 694 C CA . GLU A 1 84 ? -8.752 -12.257 -1.417 1.00 87.50 84 GLU A CA 1
ATOM 695 C C . GLU A 1 84 ? -8.110 -11.297 -2.422 1.00 87.50 84 GLU A C 1
ATOM 697 O O . GLU A 1 84 ? -7.620 -11.738 -3.458 1.00 87.50 84 GLU A O 1
ATOM 702 N N . LEU A 1 85 ? -8.016 -10.007 -2.085 1.00 86.38 85 LEU A N 1
ATOM 703 C CA . LEU A 1 85 ? -7.350 -9.005 -2.919 1.00 86.38 85 LEU A CA 1
ATOM 704 C C . LEU A 1 85 ? -5.879 -9.363 -3.169 1.00 86.38 85 LEU A C 1
ATOM 706 O O . LEU A 1 85 ? -5.409 -9.304 -4.305 1.00 86.38 85 LEU A O 1
ATOM 710 N N . GLU A 1 86 ? -5.162 -9.783 -2.128 1.00 84.75 86 GLU A N 1
ATOM 711 C CA . GLU A 1 86 ? -3.784 -10.237 -2.264 1.00 84.75 86 GLU A CA 1
ATOM 712 C C . GLU A 1 86 ? -3.674 -11.452 -3.192 1.00 84.75 86 GLU A C 1
ATOM 714 O O . GLU A 1 86 ? -2.777 -11.480 -4.030 1.00 84.75 86 GLU A O 1
ATOM 719 N N . SER A 1 87 ? -4.589 -12.417 -3.077 1.00 83.50 87 SER A N 1
ATOM 720 C CA . SER A 1 87 ? -4.566 -13.661 -3.854 1.00 83.50 87 SER A CA 1
ATOM 721 C C . SER A 1 87 ? -4.988 -13.485 -5.316 1.00 83.50 87 SER A C 1
ATOM 723 O O . SER A 1 87 ? -4.431 -14.142 -6.195 1.00 83.50 87 SER A O 1
ATOM 725 N N . GLN A 1 88 ? -5.935 -12.589 -5.592 1.00 85.81 88 GLN A N 1
ATOM 726 C CA . GLN A 1 88 ? -6.501 -12.409 -6.930 1.00 85.81 88 GLN A CA 1
ATOM 727 C C . GLN A 1 88 ? -5.759 -11.345 -7.736 1.00 85.81 88 GLN A C 1
ATOM 729 O O . GLN A 1 88 ? -5.622 -11.473 -8.948 1.00 85.81 88 GLN A O 1
ATOM 734 N N . ILE A 1 89 ? -5.291 -10.278 -7.081 1.00 83.12 89 ILE A N 1
ATOM 735 C CA . ILE A 1 89 ? -4.719 -9.109 -7.762 1.00 83.12 89 ILE A CA 1
ATOM 736 C C . ILE A 1 89 ? -3.209 -9.051 -7.548 1.00 83.12 89 ILE A C 1
ATOM 738 O O . ILE A 1 89 ? -2.449 -8.827 -8.491 1.00 83.12 89 ILE A O 1
ATOM 742 N N . CYS A 1 90 ? -2.753 -9.247 -6.311 1.00 83.06 90 CYS A N 1
ATOM 743 C CA . CYS A 1 90 ? -1.362 -8.977 -5.964 1.00 83.06 90 CYS A CA 1
ATOM 744 C C . CYS A 1 90 ? -0.421 -10.171 -6.148 1.00 83.06 90 CYS A C 1
ATOM 746 O O . CYS A 1 90 ? 0.785 -9.945 -6.186 1.00 83.06 90 CYS A O 1
ATOM 748 N N . THR A 1 91 ? -0.919 -11.406 -6.277 1.00 83.19 91 THR A N 1
ATOM 749 C CA . THR A 1 91 ? -0.102 -12.633 -6.434 1.00 83.19 91 THR A CA 1
ATOM 750 C C . THR A 1 91 ? 0.948 -12.495 -7.523 1.00 83.19 91 THR A C 1
ATOM 752 O O . THR A 1 91 ? 2.098 -12.891 -7.362 1.00 83.19 91 THR A O 1
ATOM 755 N N . ASP A 1 92 ? 0.558 -11.853 -8.612 1.00 83.56 92 ASP A N 1
ATOM 756 C CA . ASP A 1 92 ? 1.400 -11.626 -9.766 1.00 83.56 92 ASP A CA 1
ATOM 757 C C . ASP A 1 92 ? 2.529 -10.628 -9.491 1.00 83.56 92 ASP A C 1
ATOM 759 O O . ASP A 1 92 ? 3.604 -10.738 -10.076 1.00 83.56 92 ASP A O 1
ATOM 763 N N . PHE A 1 93 ? 2.301 -9.664 -8.602 1.00 84.44 93 PHE A N 1
ATOM 764 C CA . PHE A 1 93 ? 3.213 -8.567 -8.287 1.00 84.44 93 PHE A CA 1
ATOM 765 C C . PHE A 1 93 ? 3.981 -8.779 -6.984 1.00 84.44 93 PHE A C 1
ATOM 767 O O . PHE A 1 93 ? 4.937 -8.055 -6.734 1.00 84.44 93 PHE A O 1
ATOM 774 N N . ILE A 1 94 ? 3.591 -9.732 -6.139 1.00 87.81 94 ILE A N 1
ATOM 775 C CA . ILE A 1 94 ? 4.175 -9.933 -4.816 1.00 87.81 94 ILE A CA 1
ATOM 776 C C . ILE A 1 94 ? 4.906 -11.265 -4.756 1.00 87.81 94 ILE A C 1
ATOM 778 O O . ILE A 1 94 ? 4.336 -12.323 -4.9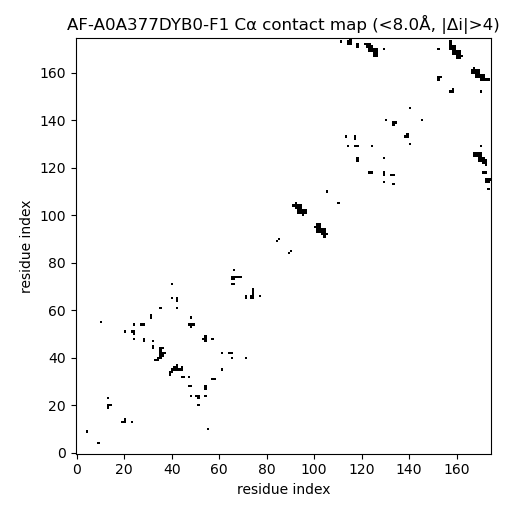99 1.00 87.81 94 ILE A O 1
ATOM 782 N N . GLN A 1 95 ? 6.153 -11.225 -4.293 1.00 86.75 95 GLN A N 1
ATOM 783 C CA . GLN A 1 95 ? 6.912 -12.421 -3.961 1.00 86.75 95 GLN A CA 1
ATOM 784 C C . GLN A 1 95 ? 7.324 -12.419 -2.490 1.00 86.75 95 GLN A C 1
ATOM 786 O O . GLN A 1 95 ? 7.851 -11.436 -1.972 1.00 86.75 95 GLN A O 1
ATOM 791 N N . VAL A 1 96 ? 7.118 -13.547 -1.809 1.00 85.25 96 VAL A N 1
ATOM 792 C CA . VAL A 1 96 ? 7.569 -13.739 -0.426 1.00 85.25 96 VAL A CA 1
ATOM 793 C C . VAL A 1 96 ? 9.067 -14.060 -0.420 1.00 85.25 96 VAL A C 1
ATOM 795 O O . VAL A 1 96 ? 9.505 -15.037 -1.025 1.00 85.25 96 VAL A O 1
ATOM 798 N N . ARG A 1 97 ? 9.865 -13.244 0.276 1.00 84.88 97 ARG A N 1
ATOM 799 C CA . ARG A 1 97 ? 11.330 -13.352 0.378 1.00 84.88 97 ARG A CA 1
ATOM 800 C C . ARG A 1 97 ? 11.773 -13.575 1.828 1.00 84.88 97 ARG A C 1
ATOM 802 O O . ARG A 1 97 ? 12.536 -12.800 2.400 1.00 84.88 97 ARG A O 1
ATOM 809 N N . GLY A 1 98 ? 11.296 -14.664 2.434 1.00 85.69 98 GLY A N 1
ATOM 810 C CA . GLY A 1 98 ? 11.701 -15.087 3.780 1.00 85.69 98 GLY A CA 1
ATOM 811 C C . GLY A 1 98 ? 11.546 -13.971 4.820 1.00 85.69 98 GLY A C 1
ATOM 812 O O . GLY A 1 98 ? 10.469 -13.397 4.963 1.00 85.69 98 GLY A O 1
ATOM 813 N N . ARG A 1 99 ? 12.636 -13.637 5.526 1.00 85.69 99 ARG A N 1
ATOM 814 C CA . ARG A 1 99 ? 12.649 -12.590 6.568 1.00 85.69 99 ARG A CA 1
ATOM 815 C C . ARG A 1 99 ? 12.405 -11.170 6.041 1.00 85.69 99 ARG A C 1
ATOM 817 O O . ARG A 1 99 ? 12.027 -10.316 6.832 1.00 85.69 99 ARG A O 1
ATOM 824 N N . ALA A 1 100 ? 12.593 -10.919 4.744 1.00 80.19 100 ALA A N 1
ATOM 825 C CA . ALA A 1 100 ? 12.308 -9.620 4.129 1.00 80.19 100 ALA A CA 1
ATOM 826 C C . ALA A 1 100 ? 10.805 -9.403 3.864 1.00 80.19 100 ALA A C 1
ATOM 828 O O . ALA A 1 100 ? 10.396 -8.313 3.479 1.00 80.19 100 ALA A O 1
ATOM 829 N N . GLY A 1 101 ? 9.972 -10.429 4.080 1.00 87.19 101 GLY A N 1
ATOM 830 C CA . GLY A 1 101 ? 8.531 -10.339 3.886 1.00 87.19 101 GLY A CA 1
ATOM 831 C C . GLY A 1 101 ? 8.126 -10.356 2.412 1.00 87.19 101 GLY A C 1
ATOM 832 O O . GLY A 1 101 ? 8.746 -11.028 1.587 1.00 87.19 101 GLY A O 1
ATOM 833 N N . LYS A 1 102 ? 7.026 -9.669 2.100 1.00 85.38 102 LYS A N 1
ATOM 834 C CA . LYS A 1 102 ? 6.459 -9.550 0.752 1.00 85.38 102 LYS A CA 1
ATOM 835 C C . LYS A 1 102 ? 7.150 -8.409 0.004 1.00 85.38 102 LYS A C 1
ATOM 837 O O . LYS A 1 102 ? 7.171 -7.288 0.497 1.00 85.38 102 LYS A O 1
ATOM 842 N N . VAL A 1 103 ? 7.684 -8.694 -1.180 1.00 86.62 103 VAL A N 1
ATOM 843 C CA . VAL A 1 103 ? 8.396 -7.727 -2.029 1.00 86.62 103 VAL A CA 1
ATOM 844 C C . VAL A 1 103 ? 7.666 -7.577 -3.359 1.00 86.62 103 VAL A C 1
ATOM 846 O O . VAL A 1 103 ? 7.192 -8.569 -3.915 1.00 86.62 103 VAL A O 1
ATOM 849 N N . LEU A 1 104 ? 7.594 -6.346 -3.867 1.00 86.75 104 LEU A N 1
ATOM 850 C CA . LEU A 1 104 ? 7.079 -6.056 -5.201 1.00 86.75 104 LEU A CA 1
ATOM 851 C C . LEU A 1 104 ? 8.054 -6.569 -6.271 1.00 86.75 104 LEU A C 1
ATOM 853 O O . LEU A 1 104 ? 9.235 -6.231 -6.255 1.00 86.75 104 LEU A O 1
ATOM 857 N N . VAL A 1 105 ? 7.554 -7.344 -7.228 1.00 88.12 105 VAL A N 1
ATOM 858 C CA . VAL A 1 105 ? 8.324 -7.881 -8.350 1.00 88.12 105 VAL A CA 1
ATOM 859 C C . VAL A 1 105 ? 7.707 -7.420 -9.664 1.00 88.12 105 VAL A C 1
ATOM 861 O O . VAL A 1 105 ? 6.552 -7.707 -9.986 1.00 88.12 105 VAL A O 1
ATOM 864 N N . LEU A 1 106 ? 8.518 -6.716 -10.449 1.00 88.12 106 LEU A N 1
ATOM 865 C CA . LEU A 1 106 ? 8.190 -6.299 -11.805 1.00 88.12 106 LEU A CA 1
ATOM 866 C C . LEU A 1 106 ? 8.993 -7.146 -12.787 1.00 88.12 106 LEU A C 1
ATOM 868 O O . LEU A 1 106 ? 10.221 -7.183 -12.725 1.00 88.12 106 LEU A O 1
ATOM 872 N N . ASN A 1 107 ? 8.297 -7.838 -13.688 1.00 87.94 107 ASN A N 1
ATOM 873 C CA . ASN A 1 107 ? 8.939 -8.514 -14.808 1.00 87.94 107 ASN A CA 1
ATOM 874 C C . ASN A 1 107 ? 9.243 -7.508 -15.936 1.00 87.94 107 ASN A C 1
ATOM 876 O O . ASN A 1 107 ? 8.818 -6.351 -15.893 1.00 87.94 107 ASN A O 1
ATOM 880 N N . GLN A 1 108 ? 9.975 -7.967 -16.949 1.00 87.81 108 GLN A N 1
ATOM 881 C CA . GLN A 1 108 ? 10.375 -7.151 -18.093 1.00 87.81 108 GLN A CA 1
ATOM 882 C C . GLN A 1 108 ? 9.177 -6.498 -18.800 1.00 87.81 108 GLN A C 1
ATOM 884 O O . GLN A 1 108 ? 9.193 -5.289 -19.018 1.00 87.81 108 GLN A O 1
ATOM 889 N N . ASP A 1 109 ? 8.119 -7.254 -19.091 1.00 88.06 109 ASP A N 1
ATOM 890 C CA . ASP A 1 109 ? 6.960 -6.738 -19.831 1.00 88.06 109 ASP A CA 1
ATOM 891 C C . ASP A 1 109 ? 6.192 -5.670 -19.046 1.00 88.06 109 ASP A C 1
ATOM 893 O O . ASP A 1 109 ? 5.815 -4.634 -19.594 1.00 88.06 109 ASP A O 1
ATOM 897 N N . ARG A 1 110 ? 6.002 -5.872 -17.736 1.00 89.12 110 ARG A N 1
ATOM 898 C CA . ARG A 1 110 ? 5.355 -4.889 -16.854 1.00 89.12 110 ARG A CA 1
ATOM 899 C C . ARG A 1 110 ? 6.192 -3.634 -16.714 1.00 89.12 110 ARG A C 1
ATOM 901 O O . ARG A 1 110 ? 5.637 -2.539 -16.679 1.00 89.12 110 ARG A O 1
ATOM 908 N N . LEU A 1 111 ? 7.511 -3.790 -16.643 1.00 89.38 111 LEU A N 1
ATOM 909 C CA . LEU A 1 111 ? 8.418 -2.660 -16.575 1.00 89.38 111 LEU A CA 1
ATOM 910 C C . LEU A 1 111 ? 8.316 -1.826 -17.853 1.00 89.38 111 LEU A C 1
ATOM 912 O O . LEU A 1 111 ? 8.071 -0.633 -17.753 1.00 89.38 111 LEU A O 1
ATOM 916 N N . LEU A 1 112 ? 8.371 -2.460 -19.029 1.00 88.69 112 LEU A N 1
ATOM 917 C CA . LEU A 1 112 ? 8.189 -1.795 -20.325 1.00 88.69 112 LEU A CA 1
ATOM 918 C C . LEU A 1 112 ? 6.817 -1.126 -20.460 1.00 88.69 112 LEU A C 1
ATOM 920 O O . LEU A 1 112 ? 6.721 0.003 -20.947 1.00 88.69 112 LEU A O 1
ATOM 924 N N . LEU A 1 113 ? 5.750 -1.790 -20.013 1.00 89.62 113 LEU A N 1
ATOM 925 C CA . LEU A 1 113 ? 4.410 -1.209 -19.986 1.00 89.62 113 LEU A CA 1
ATOM 926 C C . LEU A 1 113 ? 4.382 0.054 -19.116 1.00 89.62 113 LEU A C 1
ATOM 928 O O . LEU A 1 113 ? 3.904 1.096 -19.564 1.00 89.62 113 LEU A O 1
ATOM 932 N N . LEU A 1 114 ? 4.932 -0.015 -17.901 1.00 90.56 114 LEU A N 1
ATOM 933 C CA . LEU A 1 114 ? 5.016 1.117 -16.982 1.00 90.56 114 LEU A CA 1
ATOM 934 C C . LEU A 1 114 ? 5.859 2.260 -17.570 1.00 90.56 114 LEU A C 1
ATOM 936 O O . LEU A 1 114 ? 5.459 3.423 -17.477 1.00 90.56 114 LEU A O 1
ATOM 940 N N . THR A 1 115 ? 6.971 1.948 -18.242 1.00 89.62 115 THR A N 1
ATOM 941 C CA . THR A 1 115 ? 7.781 2.912 -19.001 1.00 89.62 115 THR A CA 1
ATOM 942 C C . THR A 1 115 ? 6.945 3.608 -20.066 1.00 89.62 115 THR A C 1
ATOM 944 O O . THR A 1 115 ? 6.883 4.834 -20.088 1.00 89.62 115 THR A O 1
ATOM 947 N N . ASN A 1 116 ? 6.250 2.851 -20.916 1.00 89.00 116 ASN A N 1
ATOM 948 C CA . ASN A 1 116 ? 5.456 3.395 -22.018 1.00 89.00 116 ASN A CA 1
ATOM 949 C C . ASN A 1 116 ? 4.284 4.251 -21.520 1.00 89.00 116 ASN A C 1
ATOM 951 O O . ASN A 1 116 ? 4.028 5.319 -22.074 1.00 89.00 116 ASN A O 1
ATOM 955 N N . LEU A 1 117 ? 3.612 3.827 -20.446 1.00 89.94 117 LEU A N 1
ATOM 956 C CA . LEU A 1 117 ? 2.550 4.601 -19.793 1.00 89.94 117 LEU A CA 1
ATOM 957 C C . LEU A 1 117 ? 3.063 5.906 -19.177 1.00 89.94 117 LEU A C 1
ATOM 959 O O . LEU A 1 117 ? 2.306 6.871 -19.057 1.00 89.94 117 LEU A O 1
ATOM 963 N N . THR A 1 118 ? 4.327 5.928 -18.760 1.00 91.06 118 THR A N 1
ATOM 964 C CA . THR A 1 118 ? 4.954 7.093 -18.131 1.00 91.06 118 THR A CA 1
ATOM 965 C C . THR A 1 118 ? 5.494 8.071 -19.169 1.00 91.06 118 THR A C 1
ATOM 967 O O . THR A 1 118 ? 5.268 9.272 -19.058 1.00 91.06 118 THR A O 1
ATOM 970 N N . VAL A 1 119 ? 6.146 7.561 -20.216 1.00 88.00 119 VAL A N 1
ATOM 971 C CA . VAL A 1 119 ? 6.604 8.353 -21.365 1.00 88.00 119 VAL A CA 1
ATOM 972 C C . VAL A 1 119 ? 5.409 8.938 -22.126 1.00 88.00 119 VAL A C 1
ATOM 974 O O . VAL A 1 119 ? 5.432 10.106 -22.518 1.00 88.00 119 VAL A O 1
ATOM 977 N N . GLY A 1 120 ? 4.330 8.166 -22.279 1.00 87.12 120 GLY A N 1
ATOM 978 C CA . GLY A 1 120 ? 3.070 8.623 -22.853 1.00 87.12 120 GLY A CA 1
ATOM 979 C C . GLY A 1 120 ? 3.239 9.139 -24.283 1.00 87.12 120 GLY A C 1
ATOM 980 O O . GLY A 1 120 ? 3.602 8.388 -25.187 1.00 87.12 120 GLY A O 1
ATOM 981 N N . LYS A 1 121 ? 2.952 10.432 -24.486 1.00 83.19 121 LYS A N 1
ATOM 982 C CA . LYS A 1 121 ? 3.083 11.119 -25.786 1.00 83.19 121 LYS A CA 1
ATOM 983 C C . LYS A 1 121 ? 4.489 11.679 -26.044 1.00 83.19 121 LYS A C 1
ATOM 985 O O . LYS A 1 121 ? 4.754 12.156 -27.145 1.00 83.19 121 LYS A O 1
ATOM 990 N N . ASN A 1 122 ? 5.374 11.659 -25.048 1.00 83.56 122 ASN A N 1
ATOM 991 C CA . ASN A 1 122 ? 6.731 12.179 -25.189 1.00 83.56 122 ASN A CA 1
ATOM 992 C C . ASN A 1 122 ? 7.595 11.213 -26.015 1.00 83.56 122 ASN A C 1
ATOM 994 O O . ASN A 1 122 ? 7.361 10.008 -26.029 1.00 83.56 122 ASN A O 1
ATOM 998 N N . LYS A 1 123 ? 8.625 11.727 -26.700 1.00 78.94 123 LYS A N 1
ATOM 999 C CA . LYS A 1 123 ? 9.580 10.879 -27.445 1.00 78.94 123 LYS A CA 1
ATOM 1000 C C . LYS A 1 123 ? 10.577 10.172 -26.520 1.00 78.94 123 LYS A C 1
ATOM 1002 O O . LYS A 1 123 ? 10.979 9.041 -26.782 1.00 78.94 123 LYS A O 1
ATOM 1007 N N . LYS A 1 124 ? 10.990 10.856 -25.452 1.00 81.38 124 LYS A N 1
ATOM 1008 C CA . LYS A 1 124 ? 11.896 10.364 -24.411 1.00 81.38 124 LYS A CA 1
ATOM 1009 C C . LYS A 1 124 ? 11.692 11.157 -23.124 1.00 81.38 124 LYS A C 1
ATOM 1011 O O . LYS A 1 124 ? 11.231 12.295 -23.186 1.00 81.38 124 LYS A O 1
ATOM 1016 N N . LEU A 1 125 ? 12.052 10.563 -21.994 1.00 85.25 125 LEU A N 1
ATOM 1017 C CA . LEU A 1 125 ? 12.097 11.222 -20.686 1.00 85.25 125 LEU A CA 1
ATOM 1018 C C . LEU A 1 125 ? 13.473 11.028 -20.059 1.00 85.25 125 LEU A C 1
ATOM 1020 O O . LEU A 1 125 ? 14.124 10.009 -20.296 1.00 85.25 125 LEU A O 1
ATOM 1024 N N . ARG A 1 126 ? 13.920 11.980 -19.236 1.00 85.69 126 ARG A N 1
ATOM 1025 C CA . ARG A 1 126 ? 15.093 11.752 -18.381 1.00 85.69 126 ARG A CA 1
ATOM 1026 C C . ARG A 1 126 ? 14.744 10.707 -17.319 1.00 85.69 126 ARG A C 1
ATOM 1028 O O . ARG A 1 126 ? 13.610 10.664 -16.848 1.00 85.69 126 ARG A O 1
ATOM 1035 N N . LEU A 1 127 ? 15.721 9.919 -16.870 1.00 85.62 127 LEU A N 1
ATOM 1036 C CA . LEU A 1 127 ? 15.507 8.862 -15.870 1.00 85.62 127 LEU A CA 1
ATOM 1037 C C . LEU A 1 127 ? 14.786 9.378 -14.616 1.00 85.62 127 LEU A C 1
ATOM 1039 O O . LEU A 1 127 ? 13.820 8.778 -14.168 1.00 85.62 127 LEU A O 1
ATOM 1043 N N . HIS A 1 128 ? 15.203 10.524 -14.081 1.00 87.31 128 HIS A N 1
ATOM 1044 C CA . HIS A 1 128 ? 14.568 11.114 -12.900 1.00 87.31 128 HIS A CA 1
ATOM 1045 C C . HIS A 1 128 ? 13.110 11.580 -13.132 1.00 87.31 128 HIS A C 1
ATOM 1047 O O . HIS A 1 128 ? 12.324 11.635 -12.190 1.00 87.31 128 HIS A O 1
ATOM 1053 N N . GLU A 1 129 ? 12.715 11.912 -14.366 1.00 89.06 129 GLU A N 1
ATOM 1054 C CA . GLU A 1 129 ? 11.314 12.210 -14.717 1.00 89.06 129 GLU A CA 1
ATOM 1055 C C . GLU A 1 129 ? 10.507 10.921 -14.846 1.00 89.06 129 GLU A C 1
ATOM 1057 O O . GLU A 1 129 ? 9.360 10.859 -14.410 1.00 89.06 129 GLU A O 1
ATOM 1062 N N . LEU A 1 130 ? 11.129 9.877 -15.398 1.00 90.31 130 LEU A N 1
ATOM 1063 C CA . LEU A 1 130 ? 10.542 8.549 -15.484 1.00 90.31 130 LEU A CA 1
ATOM 1064 C C . LEU A 1 130 ? 10.261 7.978 -14.086 1.00 90.31 130 LEU A C 1
ATOM 1066 O O . LEU A 1 130 ? 9.152 7.518 -13.834 1.00 90.31 130 LEU A O 1
ATOM 1070 N N . LEU A 1 131 ? 11.226 8.077 -13.166 1.00 91.06 131 LEU A N 1
ATOM 1071 C CA . LEU A 1 131 ? 11.065 7.657 -11.771 1.00 91.06 131 LEU A CA 1
ATOM 1072 C C . LEU A 1 131 ? 9.941 8.435 -11.078 1.00 91.06 131 LEU A C 1
ATOM 1074 O O . LEU A 1 131 ? 9.058 7.824 -10.487 1.00 91.06 131 LEU A O 1
ATOM 1078 N N . ARG A 1 132 ? 9.883 9.763 -11.242 1.00 92.06 132 ARG A N 1
ATOM 1079 C CA . ARG A 1 132 ? 8.760 10.561 -10.714 1.00 92.06 132 ARG A CA 1
ATOM 1080 C C . ARG A 1 132 ? 7.410 10.124 -11.283 1.00 92.06 132 ARG A C 1
ATOM 1082 O O . ARG A 1 132 ? 6.409 10.102 -10.574 1.00 92.06 132 ARG A O 1
ATOM 1089 N N . GLY A 1 133 ? 7.363 9.750 -12.557 1.00 92.81 133 GLY A N 1
ATOM 1090 C CA . GLY A 1 133 ? 6.147 9.225 -13.167 1.00 92.81 133 GLY A CA 1
ATOM 1091 C C . GLY A 1 133 ? 5.752 7.829 -12.668 1.00 92.81 133 GLY A C 1
ATOM 1092 O O . GLY A 1 133 ? 4.556 7.523 -12.628 1.00 92.81 133 GLY A O 1
ATOM 1093 N N . PHE A 1 134 ? 6.721 7.011 -12.245 1.00 93.25 134 PHE A N 1
ATOM 1094 C CA . PHE A 1 134 ? 6.479 5.733 -11.568 1.00 93.25 134 PHE A CA 1
ATOM 1095 C C . PHE A 1 134 ? 5.891 5.975 -10.172 1.00 93.25 134 PHE A C 1
ATOM 1097 O O . PHE A 1 134 ? 4.856 5.396 -9.840 1.00 93.25 134 PHE A O 1
ATOM 1104 N N . GLU A 1 135 ? 6.464 6.905 -9.406 1.00 93.56 135 GLU A N 1
ATOM 1105 C CA . GLU A 1 135 ? 5.987 7.274 -8.065 1.00 93.56 135 GLU A CA 1
ATOM 1106 C C . GLU A 1 135 ? 4.549 7.806 -8.091 1.00 93.56 135 GLU A C 1
ATOM 1108 O O . GLU A 1 135 ? 3.718 7.389 -7.288 1.00 93.56 135 GLU A O 1
ATOM 1113 N N . GLN A 1 136 ? 4.205 8.650 -9.071 1.00 93.25 136 GLN A N 1
ATOM 1114 C CA . GLN A 1 136 ? 2.828 9.128 -9.279 1.00 93.25 136 GLN A CA 1
ATOM 1115 C C . GLN A 1 136 ? 1.819 7.998 -9.544 1.00 93.25 136 GLN A C 1
ATOM 1117 O O . GLN A 1 136 ? 0.617 8.192 -9.378 1.00 93.25 136 GLN A O 1
ATOM 1122 N N . ARG A 1 137 ? 2.296 6.825 -9.970 1.00 90.00 137 ARG A N 1
ATOM 1123 C CA . ARG A 1 137 ? 1.496 5.615 -10.213 1.00 90.00 13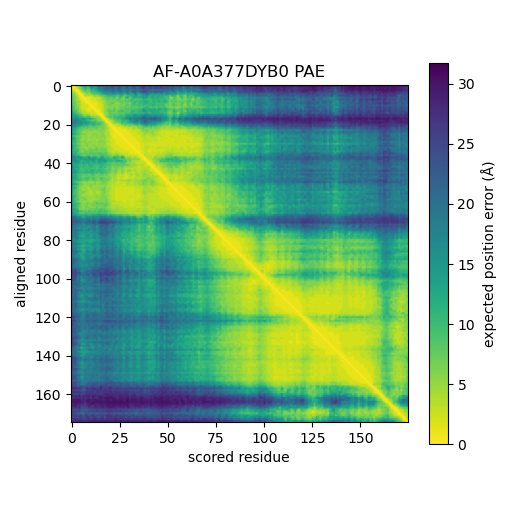7 ARG A CA 1
ATOM 1124 C C . ARG A 1 137 ? 1.608 4.602 -9.067 1.00 90.00 137 ARG A C 1
ATOM 1126 O O . ARG A 1 137 ? 1.110 3.489 -9.202 1.00 90.00 137 ARG A O 1
ATOM 1133 N N . GLY A 1 138 ? 2.241 4.981 -7.954 1.00 89.81 138 GLY A N 1
ATOM 1134 C CA . GLY A 1 138 ? 2.399 4.153 -6.759 1.00 89.81 138 GLY A CA 1
ATOM 1135 C C . GLY A 1 138 ? 3.610 3.216 -6.777 1.00 89.81 138 GLY A C 1
ATOM 1136 O O . GLY A 1 138 ? 3.716 2.359 -5.903 1.00 89.81 138 GLY A O 1
ATOM 1137 N N . PHE A 1 139 ? 4.524 3.358 -7.743 1.00 90.00 139 PHE A N 1
ATOM 1138 C CA . PHE A 1 139 ? 5.737 2.545 -7.836 1.00 90.00 139 PHE A CA 1
ATOM 1139 C C . PHE A 1 139 ? 6.939 3.297 -7.269 1.00 90.00 139 PHE A C 1
ATOM 1141 O O . PHE A 1 139 ? 7.435 4.241 -7.879 1.00 90.00 139 PHE A O 1
ATOM 1148 N N . TYR A 1 140 ? 7.432 2.831 -6.124 1.00 90.44 140 TYR A N 1
ATOM 1149 C CA . TYR A 1 140 ? 8.604 3.383 -5.450 1.00 90.44 140 TYR A CA 1
ATOM 1150 C C . TYR A 1 140 ? 9.750 2.382 -5.539 1.00 90.44 140 TYR A C 1
ATOM 1152 O O . TYR A 1 140 ? 9.605 1.227 -5.136 1.00 90.44 140 TYR A O 1
ATOM 1160 N N . LEU A 1 141 ? 10.878 2.822 -6.089 1.00 88.94 141 LEU A N 1
ATOM 1161 C CA . LEU A 1 141 ? 12.073 2.002 -6.255 1.00 88.94 141 LEU A CA 1
ATOM 1162 C C . LEU A 1 141 ? 13.152 2.491 -5.296 1.00 88.94 141 LEU A C 1
ATOM 1164 O O . LEU A 1 141 ? 13.368 3.691 -5.154 1.00 88.94 141 LEU A O 1
ATOM 1168 N N . ASP A 1 142 ? 13.847 1.557 -4.656 1.00 89.38 142 ASP A N 1
ATOM 1169 C CA . ASP A 1 142 ? 15.044 1.887 -3.895 1.00 89.38 142 ASP A CA 1
ATOM 1170 C C . ASP A 1 142 ? 16.235 2.159 -4.833 1.00 89.38 142 ASP A C 1
ATOM 1172 O O . ASP A 1 142 ? 16.178 1.978 -6.058 1.00 89.38 142 ASP A O 1
ATOM 1176 N N . ASN A 1 143 ? 17.346 2.610 -4.253 1.00 87.88 143 ASN A N 1
ATOM 1177 C CA . ASN A 1 143 ? 18.542 2.951 -5.022 1.00 87.88 143 ASN A CA 1
ATOM 1178 C C . ASN A 1 143 ? 19.089 1.745 -5.806 1.00 87.88 143 ASN A C 1
ATOM 1180 O O . ASN A 1 143 ? 19.528 1.906 -6.944 1.00 87.88 143 ASN A O 1
ATOM 1184 N N . GLN A 1 144 ? 19.029 0.537 -5.235 1.00 89.31 144 GLN A N 1
ATOM 1185 C CA . GLN A 1 144 ? 19.496 -0.681 -5.905 1.00 89.31 144 GLN A CA 1
ATOM 1186 C C . GLN A 1 144 ? 18.600 -1.052 -7.094 1.00 89.31 144 GLN A C 1
ATOM 1188 O O . GLN A 1 144 ? 19.100 -1.290 -8.194 1.00 89.31 144 GLN A O 1
ATOM 1193 N N . SER A 1 145 ? 17.279 -1.028 -6.915 1.00 89.00 145 SER A N 1
ATOM 1194 C CA . SER A 1 145 ? 16.310 -1.277 -7.988 1.00 89.00 145 SER A CA 1
ATOM 1195 C C . SER A 1 145 ? 16.422 -0.232 -9.094 1.00 89.00 145 SER A C 1
ATOM 1197 O O . SER A 1 145 ? 16.298 -0.565 -10.270 1.00 89.00 145 SER A O 1
ATOM 1199 N N . THR A 1 146 ? 16.728 1.018 -8.742 1.00 89.31 146 THR A N 1
ATOM 1200 C CA . THR A 1 146 ? 16.977 2.093 -9.711 1.00 89.31 146 THR A CA 1
ATOM 1201 C C . THR A 1 146 ? 18.233 1.832 -10.546 1.00 89.31 146 THR A C 1
ATOM 1203 O O . THR A 1 146 ? 18.206 2.003 -11.763 1.00 89.31 146 THR A O 1
ATOM 1206 N N . GLN A 1 147 ? 19.326 1.357 -9.942 1.00 87.94 147 GLN A N 1
ATOM 1207 C CA . GLN A 1 147 ? 20.529 0.969 -10.692 1.00 87.94 147 GLN A CA 1
ATOM 1208 C C . GLN A 1 147 ? 20.255 -0.214 -11.631 1.00 87.94 147 GLN A C 1
ATOM 1210 O O . GLN A 1 147 ? 20.641 -0.187 -12.801 1.00 87.94 147 GLN A O 1
ATOM 1215 N N . MET A 1 148 ? 19.520 -1.221 -11.152 1.00 87.62 148 MET A N 1
ATOM 1216 C CA . MET A 1 148 ? 19.096 -2.358 -11.973 1.00 87.62 148 MET A CA 1
ATOM 1217 C C . MET A 1 148 ? 18.184 -1.93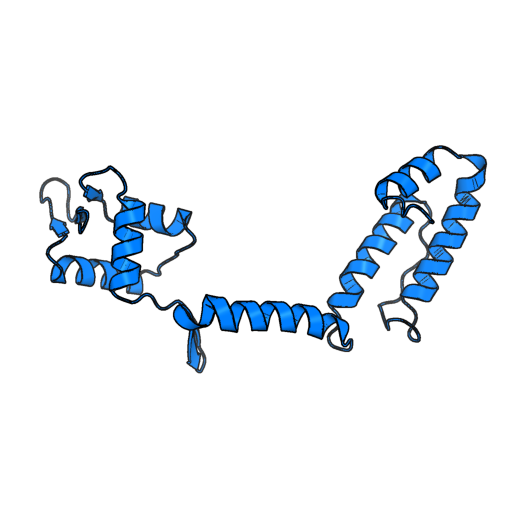5 -13.130 1.00 87.62 148 MET A C 1
ATOM 1219 O O . MET A 1 148 ? 18.282 -2.493 -14.223 1.00 87.62 148 MET A O 1
ATOM 1223 N N . LEU A 1 149 ? 17.333 -0.929 -12.914 1.00 88.31 149 LEU A N 1
ATOM 1224 C CA . LEU A 1 149 ? 16.472 -0.340 -13.935 1.00 88.31 149 LEU A CA 1
ATOM 1225 C C . LEU A 1 149 ? 17.284 0.337 -15.050 1.00 88.31 149 LEU A C 1
ATOM 1227 O O . LEU A 1 149 ? 16.976 0.160 -16.228 1.00 88.31 149 LEU A O 1
ATOM 1231 N N . VAL A 1 150 ? 18.343 1.070 -14.699 1.00 86.12 150 VAL A N 1
ATOM 1232 C CA . VAL A 1 150 ? 19.256 1.670 -15.687 1.00 86.12 150 VAL A CA 1
ATOM 1233 C C . VAL A 1 150 ? 19.929 0.585 -16.522 1.00 86.12 150 VAL A C 1
ATOM 1235 O O . VAL A 1 150 ? 19.817 0.610 -17.746 1.00 86.12 150 VAL A O 1
ATOM 123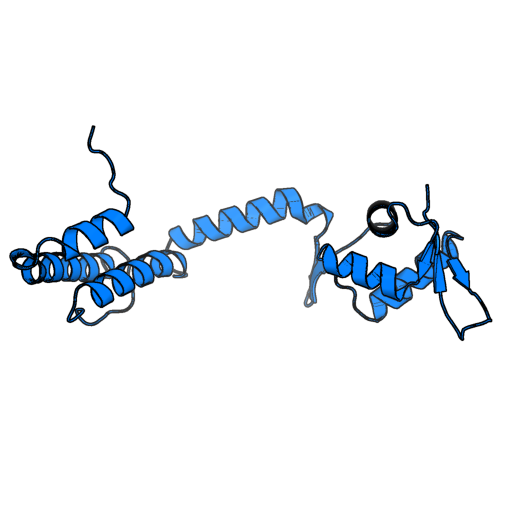8 N N . ALA A 1 151 ? 20.528 -0.418 -15.873 1.00 86.06 151 ALA A N 1
ATOM 1239 C CA . ALA A 1 151 ? 21.161 -1.541 -16.565 1.00 86.06 151 ALA A CA 1
ATOM 1240 C C . ALA A 1 151 ? 20.167 -2.316 -17.451 1.00 86.06 151 ALA A C 1
ATOM 1242 O O . ALA A 1 151 ? 20.514 -2.826 -18.517 1.00 86.06 151 ALA A O 1
ATOM 1243 N N . PHE A 1 152 ? 18.903 -2.409 -17.032 1.00 86.81 152 PHE A N 1
ATOM 1244 C CA . PHE A 1 152 ? 17.836 -2.989 -17.839 1.00 86.81 152 PHE A CA 1
ATOM 1245 C C . PHE A 1 152 ? 17.590 -2.194 -19.129 1.00 86.81 152 PHE A C 1
ATOM 1247 O O . PHE A 1 152 ? 17.598 -2.789 -20.208 1.00 86.81 152 PHE A O 1
ATOM 1254 N N . TYR A 1 153 ? 17.422 -0.871 -19.050 1.00 86.12 153 TYR A N 1
ATOM 1255 C CA . TYR A 1 153 ? 17.186 -0.061 -20.247 1.00 86.12 153 TYR A CA 1
ATOM 1256 C C . TYR A 1 153 ? 18.410 0.014 -21.169 1.00 86.12 153 TYR A C 1
ATOM 1258 O O . TYR A 1 153 ? 18.238 0.068 -22.388 1.00 86.12 153 TYR A O 1
ATOM 1266 N N . GLU A 1 154 ? 19.625 -0.027 -20.616 1.00 84.00 154 GLU A N 1
ATOM 1267 C CA . GLU A 1 154 ? 20.864 -0.104 -21.398 1.00 84.00 154 GLU A CA 1
ATOM 1268 C C . GLU A 1 154 ? 20.931 -1.399 -22.211 1.00 84.00 154 GLU A C 1
ATOM 1270 O O . GLU A 1 154 ? 21.173 -1.352 -23.416 1.00 84.00 154 GLU A O 1
ATOM 1275 N N . ARG A 1 155 ? 20.617 -2.549 -21.597 1.00 83.50 155 ARG A N 1
ATOM 1276 C CA . ARG A 1 155 ? 20.553 -3.841 -22.305 1.00 83.50 155 ARG A CA 1
ATOM 1277 C C . ARG A 1 155 ? 19.492 -3.874 -23.402 1.00 83.50 155 ARG A C 1
ATOM 1279 O O . ARG A 1 155 ? 19.688 -4.540 -24.411 1.00 83.50 155 ARG A O 1
ATOM 1286 N N . MET A 1 156 ? 18.377 -3.173 -23.209 1.00 80.94 156 MET A N 1
ATOM 1287 C CA . MET A 1 156 ? 17.311 -3.067 -24.211 1.00 80.94 156 MET A CA 1
ATOM 1288 C C . MET A 1 156 ? 17.658 -2.107 -25.363 1.00 80.94 156 MET A C 1
ATOM 1290 O O . MET A 1 156 ? 16.917 -2.059 -26.339 1.00 80.94 156 MET A O 1
ATOM 1294 N N . GLY A 1 157 ? 18.734 -1.318 -25.255 1.00 75.94 157 GLY A N 1
ATOM 1295 C CA . GLY A 1 157 ? 19.088 -0.294 -26.245 1.00 75.94 157 GLY A CA 1
ATOM 1296 C C . GLY A 1 157 ? 18.186 0.949 -26.219 1.00 75.94 157 GLY A C 1
ATOM 1297 O O . GLY A 1 157 ? 18.228 1.759 -27.139 1.00 75.94 157 GLY A O 1
ATOM 1298 N N . ASN A 1 158 ? 17.384 1.130 -25.163 1.00 70.06 158 ASN A N 1
ATOM 1299 C CA . ASN A 1 158 ? 16.418 2.232 -25.041 1.00 70.06 158 ASN A CA 1
ATOM 1300 C C . ASN A 1 158 ? 16.980 3.453 -24.298 1.00 70.06 158 ASN A C 1
ATOM 1302 O O . ASN A 1 158 ? 16.217 4.351 -23.932 1.00 70.06 158 ASN A O 1
ATOM 1306 N N . VAL A 1 159 ? 18.294 3.484 -24.057 1.00 76.00 159 VAL A N 1
ATOM 1307 C CA . VAL A 1 159 ? 18.984 4.553 -23.329 1.00 76.00 159 VAL A CA 1
ATOM 1308 C C . VAL A 1 159 ? 19.825 5.401 -24.268 1.00 76.00 159 VAL A C 1
ATOM 1310 O O . VAL A 1 159 ? 20.661 4.885 -25.001 1.00 76.00 159 VAL A O 1
ATOM 1313 N N . GLU A 1 160 ? 19.663 6.718 -24.171 1.00 68.00 160 GLU A N 1
ATOM 1314 C CA . GLU A 1 160 ? 20.632 7.680 -24.689 1.00 68.00 160 GLU A CA 1
ATOM 1315 C C . GLU A 1 160 ? 21.354 8.359 -23.530 1.00 68.00 160 GLU A C 1
ATOM 1317 O O . GLU A 1 160 ? 20.725 9.023 -22.701 1.00 68.00 160 GLU A O 1
ATOM 1322 N N . ARG A 1 161 ? 22.680 8.227 -23.496 1.00 70.50 161 ARG A N 1
ATOM 1323 C CA . ARG A 1 161 ? 23.537 9.071 -22.664 1.00 70.50 161 ARG A CA 1
ATOM 1324 C C . ARG A 1 161 ? 23.888 10.307 -23.482 1.00 70.50 161 ARG A C 1
ATOM 1326 O O . ARG A 1 161 ? 24.505 10.184 -24.537 1.00 70.50 161 ARG A O 1
ATOM 1333 N N . MET A 1 162 ? 23.462 11.483 -23.031 1.00 58.41 162 MET A N 1
ATOM 1334 C CA . MET A 1 162 ? 23.889 12.741 -23.649 1.00 58.41 162 MET A CA 1
ATOM 1335 C C . MET A 1 162 ? 25.032 13.315 -22.804 1.00 58.41 162 MET A C 1
ATOM 1337 O O . MET A 1 162 ? 24.876 13.549 -21.607 1.00 58.41 162 MET A O 1
ATOM 1341 N N . SER A 1 163 ? 26.212 13.464 -23.413 1.00 51.62 163 SER A N 1
ATOM 1342 C CA . SER A 1 163 ? 27.446 13.922 -22.748 1.00 51.62 163 SER A CA 1
ATOM 1343 C C . SER A 1 163 ? 27.449 15.415 -22.397 1.00 51.62 163 SER A C 1
ATOM 1345 O O . SER A 1 163 ? 28.395 15.893 -21.781 1.00 51.62 163 SER A O 1
ATOM 1347 N N . ASP A 1 164 ? 26.413 16.156 -22.782 1.00 55.03 164 ASP A N 1
ATOM 1348 C CA . ASP A 1 164 ? 26.297 17.610 -22.650 1.00 55.03 164 ASP A CA 1
ATOM 1349 C C . ASP A 1 164 ? 25.840 18.079 -21.257 1.00 55.03 164 ASP A C 1
ATOM 1351 O O . ASP A 1 164 ? 25.939 19.264 -20.954 1.00 55.03 164 ASP A O 1
ATOM 1355 N N . SER A 1 165 ? 25.355 17.175 -20.396 1.00 53.62 165 SER A N 1
ATOM 1356 C CA . SER A 1 165 ? 24.821 17.523 -19.065 1.00 53.62 165 SER A CA 1
ATOM 1357 C C . SER A 1 165 ? 25.374 16.699 -17.893 1.00 53.62 165 SER A C 1
ATOM 1359 O O . SER A 1 165 ? 24.838 16.809 -16.796 1.00 53.62 165 SER A O 1
ATOM 1361 N N . GLY A 1 166 ? 26.431 15.900 -18.095 1.00 54.72 166 GLY A N 1
ATOM 1362 C CA . GLY A 1 166 ? 27.031 15.058 -17.047 1.00 54.72 166 GLY A CA 1
ATOM 1363 C C . GLY A 1 166 ? 26.110 13.905 -16.619 1.00 54.72 166 GLY A C 1
ATOM 1364 O O . GLY A 1 166 ? 25.149 14.101 -15.886 1.00 54.72 166 GLY A O 1
ATOM 1365 N N . ASP A 1 167 ? 26.376 12.696 -17.118 1.00 59.62 167 ASP A N 1
ATOM 1366 C CA . ASP A 1 167 ? 25.681 11.438 -16.775 1.00 59.62 167 ASP A CA 1
ATOM 1367 C C . ASP A 1 167 ? 24.143 11.402 -16.922 1.00 59.62 167 ASP A C 1
ATOM 1369 O O . ASP A 1 167 ? 23.480 10.477 -16.446 1.00 59.62 167 ASP A O 1
ATOM 1373 N N . ALA A 1 168 ? 23.541 12.353 -17.640 1.00 66.50 168 ALA A N 1
ATOM 1374 C CA . ALA A 1 168 ? 22.102 12.357 -17.880 1.00 66.50 168 ALA A CA 1
ATOM 1375 C C . ALA A 1 168 ? 21.670 11.174 -18.776 1.00 66.50 168 ALA A C 1
ATOM 1377 O O . ALA A 1 168 ? 21.985 11.117 -19.968 1.00 66.50 168 ALA A O 1
ATOM 1378 N N . VAL A 1 169 ? 20.899 10.247 -18.195 1.00 73.75 169 VAL A N 1
ATOM 1379 C CA . VAL A 1 169 ? 20.305 9.083 -18.874 1.00 73.75 169 VAL A CA 1
ATOM 1380 C C . VAL A 1 169 ? 18.887 9.409 -19.346 1.00 73.75 169 VAL A C 1
ATOM 1382 O O . VAL A 1 169 ? 18.019 9.747 -18.536 1.00 73.75 169 VAL A O 1
ATOM 1385 N N . TYR A 1 170 ? 18.637 9.283 -20.651 1.00 75.00 170 TYR A N 1
ATOM 1386 C CA . TYR A 1 170 ? 17.305 9.413 -21.247 1.00 75.00 170 TYR A CA 1
ATOM 1387 C C . TYR A 1 170 ? 16.769 8.054 -21.671 1.00 75.00 170 TYR A C 1
ATOM 1389 O O . TYR A 1 170 ? 17.467 7.301 -22.342 1.00 75.00 170 TYR A O 1
ATOM 1397 N N . VAL A 1 171 ? 15.510 7.778 -21.340 1.00 75.75 171 VAL A N 1
ATOM 1398 C CA . VAL A 1 171 ? 14.809 6.549 -21.715 1.00 75.75 171 VAL A CA 1
ATOM 1399 C C . VAL A 1 171 ? 13.811 6.863 -22.824 1.00 75.75 171 VAL A C 1
ATOM 1401 O O . VAL A 1 171 ? 12.960 7.750 -22.686 1.00 75.75 171 VAL A O 1
ATOM 1404 N N . ARG A 1 172 ? 13.939 6.155 -23.947 1.00 73.88 172 ARG A N 1
ATOM 1405 C CA . ARG A 1 172 ? 13.018 6.228 -25.087 1.00 73.88 172 ARG A CA 1
ATOM 1406 C C . ARG A 1 172 ? 11.815 5.311 -24.871 1.00 73.88 172 ARG A C 1
ATOM 1408 O O . ARG A 1 172 ? 11.895 4.321 -24.147 1.00 73.88 172 ARG A O 1
ATOM 1415 N N . LYS A 1 173 ? 10.700 5.641 -25.525 1.00 71.62 173 LYS A N 1
ATOM 1416 C CA . LYS A 1 173 ? 9.536 4.751 -25.608 1.00 71.62 173 LYS A CA 1
ATOM 1417 C C . LYS A 1 173 ? 9.924 3.474 -26.364 1.00 71.62 173 LYS A C 1
ATOM 1419 O O . LYS A 1 173 ? 10.621 3.564 -27.372 1.00 71.62 173 LYS A O 1
ATOM 1424 N N . THR A 1 174 ? 9.483 2.312 -25.888 1.00 60.94 174 THR A N 1
ATOM 1425 C CA . THR A 1 174 ? 9.907 1.010 -26.440 1.00 60.94 174 THR A CA 1
ATOM 1426 C C . THR A 1 174 ? 9.000 0.509 -27.573 1.00 60.94 174 THR A C 1
ATOM 1428 O O . THR A 1 174 ? 9.339 -0.475 -28.221 1.00 60.94 174 THR A O 1
ATOM 1431 N N . VAL A 1 175 ? 7.873 1.184 -27.848 1.00 56.62 175 VAL A N 1
ATOM 1432 C CA . VAL A 1 175 ? 6.944 0.876 -28.958 1.00 56.62 175 VAL A CA 1
ATOM 1433 C C . VAL A 1 175 ? 6.285 2.144 -29.493 1.00 56.62 175 VAL A C 1
ATOM 1435 O O . VAL A 1 175 ? 5.828 2.967 -28.660 1.00 56.62 175 VAL A O 1
#

Solvent-accessible surface area (backbone atoms only — not comparable to full-atom values): 10303 Å² total; per-residue (Å²): 134,85,80,82,74,54,72,68,54,55,54,53,55,52,67,73,40,76,93,46,41,70,58,52,38,50,55,50,41,52,49,47,56,54,54,31,28,74,89,70,56,60,43,81,88,73,82,77,56,92,48,58,69,54,40,53,53,48,47,54,51,54,69,54,48,60,46,68,38,90,87,40,73,54,26,49,52,58,49,48,54,51,51,48,50,41,63,75,65,36,49,82,37,47,43,80,52,74,94,74,37,75,39,84,51,77,53,71,68,57,48,52,50,52,48,37,69,52,39,58,91,48,74,56,36,45,51,72,57,47,50,52,44,34,43,79,72,74,45,82,72,54,74,67,56,47,54,53,49,51,56,49,35,52,75,69,66,37,52,46,77,47,83,89,70,68,87,43,46,28,40,43,56,89,121

Nearest PDB structures (foldseek):
  7exx-assembly1_A  TM=6.785E-01  e=1.138E-24  Escherichia coli
  5nbc-assembly1_C  TM=6.332E-01  e=1.403E-02  Francisella tularensis
  1mzb-assembly1_A  TM=6.247E-01  e=3.924E-02  Pseudomonas aeruginosa
  2w57-assembly1_B  TM=6.343E-01  e=4.705E-02  Vibrio cholerae
  5l0p-assembly1_A-2  TM=3.543E-01  e=1.584E-02  Homo sapiens

Radius of gyration: 27.52 Å; Cα contacts (8 Å, |Δi|>4): 140; chains: 1; bounding box: 68×35×60 Å

Foldseek 3Di:
DDPDDDPVVVVVVLVVDPPCFVVVLVVLQVVLQVCCDPVHQVHDDDDRDPGPVVSSVSVVVSVVVSLVDPPDCNVVVVVVVVVVCCVPPVVVQWDQDPPVGIDGDDDPVNLLVLQCVQCPPPQKDWLVSSQVSCVVVVHHDDPVRSVVSLVSQVVVVQWDQDPPPPRTIIGGRPD

pLDDT: mean 80.06, std 11.0, range [39.09, 93.56]

Sequence (175 aa):
MRKSALFWQVYQDCLGYSDTSNRVLNELNNYIQKFISKEERDLPERDRATNLEDAFKQLLSVAVEQFQGKKTERAAVNRKYINELESQICTDFIQVRGRAGKVLVLNQDRLLLLTNLTVGKNKKLRLHELLRGFEQRGFYLDNQSTQMLVAFYERMGNVERMSDSGDAVYVRKTV

InterPro domains:
  IPR017645 DNA phosphorothioation-dependent restriction protein DptG [TIGR03236] (6-175)